Protein AF-A0A8T6QJ03-F1 (afdb_monomer_lite)

Structure (mmCIF, N/CA/C/O backbone):
data_AF-A0A8T6QJ03-F1
#
_entry.id   AF-A0A8T6QJ03-F1
#
loop_
_atom_site.group_PDB
_atom_site.id
_atom_site.type_symbol
_atom_site.label_atom_id
_atom_site.label_alt_id
_atom_site.label_comp_id
_atom_site.label_asym_id
_atom_site.label_entity_id
_atom_site.label_seq_id
_atom_site.pdbx_PDB_ins_code
_atom_site.Cartn_x
_atom_site.Cartn_y
_atom_site.Cartn_z
_atom_site.occupancy
_atom_site.B_iso_or_equiv
_atom_site.auth_seq_id
_atom_site.auth_comp_id
_atom_site.auth_asym_id
_atom_site.auth_atom_id
_atom_site.pdbx_PDB_model_num
ATOM 1 N N . ASN A 1 1 ? 11.239 -11.401 -1.479 1.00 70.94 1 ASN A N 1
ATOM 2 C CA . ASN A 1 1 ? 10.393 -11.176 -0.286 1.00 70.94 1 ASN A CA 1
ATOM 3 C C . ASN A 1 1 ? 8.926 -11.414 -0.670 1.00 70.94 1 ASN A C 1
ATOM 5 O O . ASN A 1 1 ? 8.391 -10.602 -1.421 1.00 70.94 1 ASN A O 1
ATOM 9 N N . PRO A 1 2 ? 8.310 -12.536 -0.248 1.00 82.31 2 PRO A N 1
ATOM 10 C CA . PRO A 1 2 ? 6.954 -12.921 -0.658 1.00 82.31 2 PRO A CA 1
ATOM 11 C C . PRO A 1 2 ? 5.867 -11.942 -0.188 1.00 82.31 2 PRO A C 1
ATOM 13 O O . PRO A 1 2 ? 4.925 -11.694 -0.934 1.00 82.31 2 PRO A O 1
ATOM 16 N N . GLU A 1 3 ? 6.037 -11.308 0.974 1.00 85.75 3 GLU A N 1
ATOM 17 C CA . GLU A 1 3 ? 5.071 -10.339 1.513 1.00 85.75 3 GLU A CA 1
ATOM 18 C C . GLU A 1 3 ? 5.025 -9.050 0.684 1.00 85.75 3 GLU A C 1
ATOM 20 O O . GLU A 1 3 ? 3.954 -8.546 0.349 1.00 85.75 3 GLU A O 1
ATOM 25 N N . LEU A 1 4 ? 6.191 -8.539 0.269 1.00 86.56 4 LEU A N 1
ATOM 26 C CA . LEU A 1 4 ? 6.259 -7.373 -0.623 1.00 86.56 4 LEU A CA 1
ATOM 27 C C . LEU A 1 4 ? 5.676 -7.685 -2.005 1.00 86.56 4 LEU A C 1
ATOM 29 O O . LEU A 1 4 ? 4.994 -6.847 -2.588 1.00 86.56 4 LEU A O 1
ATOM 33 N N . LYS A 1 5 ? 5.896 -8.906 -2.508 1.00 89.50 5 LYS A N 1
ATOM 34 C CA . LYS A 1 5 ? 5.285 -9.368 -3.758 1.00 89.50 5 LYS A CA 1
ATOM 35 C C . LYS A 1 5 ? 3.756 -9.390 -3.630 1.00 89.50 5 LYS A C 1
ATOM 37 O O . LYS A 1 5 ? 3.072 -8.799 -4.458 1.00 89.50 5 LYS A O 1
ATOM 42 N N . ALA A 1 6 ? 3.215 -9.987 -2.567 1.00 90.38 6 ALA A N 1
ATOM 43 C CA . ALA A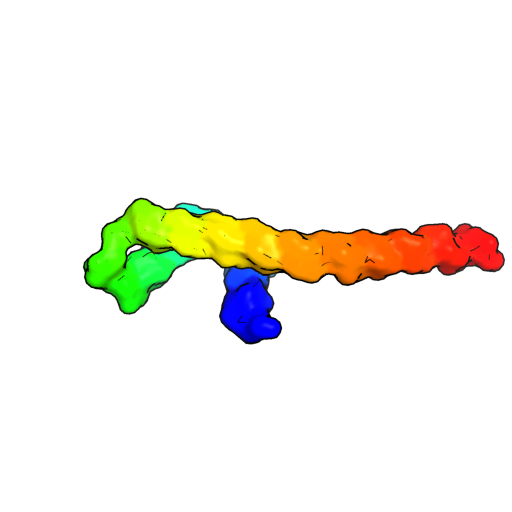 1 6 ? 1.774 -10.008 -2.307 1.00 90.38 6 ALA A CA 1
ATOM 44 C C . ALA A 1 6 ? 1.171 -8.596 -2.182 1.00 90.38 6 ALA A C 1
ATOM 46 O O . ALA A 1 6 ? 0.071 -8.350 -2.677 1.00 90.38 6 ALA A O 1
ATOM 47 N N . LEU A 1 7 ? 1.899 -7.654 -1.575 1.00 92.50 7 LEU A N 1
ATOM 48 C CA . LEU A 1 7 ? 1.490 -6.254 -1.467 1.00 92.50 7 LEU A CA 1
ATOM 49 C C . LEU A 1 7 ? 1.340 -5.582 -2.842 1.00 92.50 7 LEU A C 1
ATOM 51 O O . LEU A 1 7 ? 0.367 -4.863 -3.073 1.00 92.50 7 LEU A O 1
ATOM 55 N N . LEU A 1 8 ? 2.278 -5.836 -3.757 1.00 92.38 8 LEU A N 1
ATOM 56 C CA . LEU A 1 8 ? 2.227 -5.331 -5.131 1.00 92.38 8 LEU A CA 1
ATOM 57 C C . LEU A 1 8 ? 1.058 -5.939 -5.907 1.00 92.38 8 LEU A C 1
ATOM 59 O O . LEU A 1 8 ? 0.309 -5.191 -6.532 1.00 92.38 8 LEU A O 1
ATOM 63 N N . HIS A 1 9 ? 0.847 -7.254 -5.795 1.00 93.12 9 HIS A N 1
ATOM 64 C CA . HIS A 1 9 ? -0.307 -7.933 -6.394 1.00 93.12 9 HIS A CA 1
ATOM 65 C C . HIS A 1 9 ? -1.626 -7.316 -5.900 1.00 93.12 9 HIS A C 1
ATOM 67 O O . HIS A 1 9 ? -2.459 -6.890 -6.695 1.00 93.12 9 HIS A O 1
ATOM 73 N N . GLN A 1 10 ? -1.787 -7.138 -4.584 1.00 92.31 10 GLN A N 1
ATOM 74 C CA . GLN A 1 10 ? -2.973 -6.485 -4.019 1.00 92.31 10 GLN A CA 1
ATOM 75 C C . GLN A 1 10 ? -3.166 -5.051 -4.518 1.00 92.31 10 GLN A C 1
ATOM 77 O O . GLN A 1 10 ? -4.303 -4.607 -4.688 1.00 92.31 10 GLN A O 1
ATOM 82 N N . ARG A 1 11 ? -2.080 -4.299 -4.715 1.00 94.75 11 ARG A N 1
ATOM 83 C CA . ARG A 1 11 ? -2.147 -2.893 -5.115 1.00 94.75 11 ARG A CA 1
ATOM 84 C C . ARG A 1 11 ? -2.432 -2.714 -6.605 1.00 94.75 11 ARG A C 1
ATOM 86 O O . ARG A 1 11 ? -3.209 -1.817 -6.936 1.00 94.75 11 ARG A O 1
ATOM 93 N N . TYR A 1 12 ? -1.815 -3.523 -7.462 1.00 91.88 12 TYR A N 1
ATOM 94 C CA . TYR A 1 12 ? -1.699 -3.249 -8.895 1.00 91.88 12 TYR A CA 1
ATOM 95 C C . TYR A 1 12 ? -2.350 -4.297 -9.813 1.00 91.88 12 TYR A C 1
ATOM 97 O O . TYR A 1 12 ? -2.586 -3.977 -10.974 1.00 91.88 12 TYR A O 1
ATOM 105 N N . GLU A 1 13 ? -2.703 -5.500 -9.345 1.00 91.69 13 GLU A N 1
ATOM 106 C CA . GLU A 1 13 ? -3.365 -6.490 -10.212 1.00 91.69 13 GLU A CA 1
ATOM 107 C C . GLU A 1 13 ? -4.882 -6.320 -10.315 1.00 91.69 13 GLU A C 1
ATOM 109 O O . GLU A 1 13 ? -5.584 -6.002 -9.349 1.00 91.69 13 GLU A O 1
ATOM 114 N N . GLY A 1 14 ? -5.414 -6.599 -11.509 1.00 91.50 14 GLY A N 1
ATOM 115 C CA . GLY A 1 14 ? -6.837 -6.467 -11.809 1.00 91.50 14 GLY A CA 1
ATOM 116 C C . GLY A 1 14 ? -7.303 -5.021 -11.640 1.00 91.50 14 GLY A C 1
ATOM 117 O O . GLY A 1 14 ? -6.767 -4.110 -12.260 1.00 91.50 14 GLY A O 1
ATOM 118 N N . ARG A 1 15 ? -8.307 -4.792 -10.783 1.00 89.56 15 ARG A N 1
ATOM 119 C CA . ARG A 1 15 ? -8.724 -3.426 -10.406 1.00 89.56 15 ARG A CA 1
ATOM 120 C C . ARG A 1 15 ? -7.860 -2.811 -9.297 1.00 89.56 15 ARG A C 1
ATOM 122 O O . ARG A 1 15 ? -8.032 -1.632 -8.991 1.00 89.56 15 ARG A O 1
ATOM 129 N N . GLY A 1 16 ? -6.972 -3.600 -8.688 1.00 92.62 16 GLY A N 1
ATOM 130 C CA . GLY A 1 16 ? -6.147 -3.208 -7.553 1.00 92.62 16 GLY A CA 1
ATOM 131 C C . GLY A 1 16 ? -6.948 -2.838 -6.302 1.00 92.62 16 GLY A C 1
ATOM 132 O O . GLY A 1 16 ? -8.177 -2.713 -6.293 1.00 92.62 16 GLY A O 1
ATOM 133 N N . MET A 1 17 ? -6.237 -2.636 -5.198 1.00 95.50 17 MET A N 1
ATOM 134 C CA . MET A 1 17 ? -6.792 -2.076 -3.970 1.00 95.50 17 MET A CA 1
ATOM 135 C C . MET A 1 17 ? -6.262 -0.669 -3.732 1.00 95.50 17 MET A C 1
ATOM 137 O O . MET A 1 17 ? -5.088 -0.366 -3.943 1.00 95.50 17 MET A O 1
ATOM 141 N N . SER A 1 18 ? -7.126 0.218 -3.240 1.00 95.94 18 SER A N 1
ATOM 142 C CA . SER A 1 18 ? -6.671 1.511 -2.737 1.00 95.94 18 SER A CA 1
ATOM 143 C C . SER A 1 18 ? -5.866 1.324 -1.452 1.00 95.94 18 SER A C 1
ATOM 145 O O . SER A 1 18 ? -6.174 0.454 -0.635 1.00 95.94 18 SER A O 1
ATOM 147 N N . LYS A 1 19 ? -4.890 2.207 -1.215 1.00 96.25 19 LYS A N 1
ATOM 148 C CA . LYS A 1 19 ? -4.122 2.247 0.042 1.00 96.25 19 LYS A CA 1
ATOM 149 C C . LYS A 1 19 ? -5.033 2.293 1.274 1.00 96.25 19 LYS A C 1
ATOM 151 O O . LYS A 1 19 ? -4.769 1.631 2.270 1.00 96.25 19 LYS A O 1
ATOM 156 N N . ARG A 1 20 ? -6.161 3.011 1.172 1.00 96.12 20 ARG A N 1
ATOM 157 C CA . ARG A 1 20 ? -7.207 3.073 2.206 1.00 96.12 20 ARG A CA 1
ATOM 158 C C . ARG A 1 20 ? -7.816 1.697 2.491 1.00 96.12 20 ARG A C 1
ATOM 160 O O . ARG A 1 20 ? -7.951 1.323 3.650 1.00 96.12 20 ARG A O 1
ATOM 167 N N . LYS A 1 21 ? -8.181 0.941 1.449 1.00 96.25 21 LYS A N 1
ATOM 168 C CA . LYS A 1 21 ? -8.752 -0.407 1.596 1.00 96.25 21 LYS A CA 1
ATOM 169 C C . LYS A 1 21 ? -7.727 -1.382 2.180 1.00 96.25 21 LYS A C 1
ATOM 171 O O . LYS A 1 21 ? -8.065 -2.127 3.090 1.00 96.25 21 LYS A O 1
ATOM 176 N N . MET A 1 22 ? -6.479 -1.318 1.719 1.00 97.12 22 MET A N 1
ATOM 177 C CA . MET A 1 22 ? -5.383 -2.141 2.246 1.00 97.12 22 MET A CA 1
ATOM 178 C C . MET A 1 22 ? -5.119 -1.850 3.729 1.00 97.12 22 MET A C 1
ATOM 180 O O . MET A 1 22 ? -5.031 -2.772 4.532 1.00 97.12 22 MET A O 1
ATOM 184 N N . ALA A 1 23 ? -5.076 -0.571 4.117 1.00 97.25 23 ALA A N 1
ATOM 185 C CA . ALA A 1 23 ? -4.911 -0.174 5.512 1.00 97.25 23 ALA A CA 1
ATOM 186 C C . ALA A 1 23 ? -6.090 -0.617 6.390 1.00 97.25 23 ALA A C 1
ATOM 188 O O . ALA A 1 23 ? -5.877 -0.986 7.541 1.00 97.25 23 ALA A O 1
ATOM 189 N N . LYS A 1 24 ? -7.319 -0.612 5.853 1.00 97.06 24 LYS A N 1
ATOM 190 C CA . LYS A 1 24 ? -8.504 -1.098 6.571 1.00 97.06 24 LYS A CA 1
ATOM 191 C C . LYS A 1 24 ? -8.402 -2.600 6.844 1.00 97.06 24 LYS A C 1
ATOM 193 O O . LYS A 1 24 ? -8.538 -3.001 7.991 1.00 97.06 24 LYS A O 1
ATOM 198 N N . LEU A 1 25 ? -8.071 -3.399 5.828 1.00 96.19 25 LEU A N 1
ATOM 199 C CA . LEU A 1 25 ? -7.862 -4.845 5.982 1.00 96.19 25 LEU A CA 1
ATOM 200 C C . LEU A 1 25 ? -6.726 -5.162 6.964 1.00 96.19 25 LEU A C 1
ATOM 202 O O . LEU A 1 25 ? -6.828 -6.094 7.755 1.00 96.19 25 LEU A O 1
ATOM 206 N N . LEU A 1 26 ? -5.643 -4.379 6.930 1.00 95.94 26 LEU A N 1
ATOM 207 C CA . LEU A 1 26 ? -4.540 -4.535 7.875 1.00 95.94 26 LEU A CA 1
ATOM 208 C C . LEU A 1 26 ? -4.986 -4.227 9.310 1.00 95.94 26 LEU A C 1
ATOM 210 O O . LEU A 1 26 ? -4.594 -4.930 10.232 1.00 95.94 26 LEU A O 1
ATOM 214 N N . ASN A 1 27 ? -5.822 -3.208 9.498 1.00 97.31 27 ASN A N 1
ATOM 215 C CA . ASN A 1 27 ? -6.345 -2.851 10.810 1.00 97.31 27 ASN A CA 1
ATOM 216 C C . ASN A 1 27 ? -7.354 -3.877 11.345 1.00 97.31 27 ASN A C 1
ATOM 218 O O . ASN A 1 27 ? -7.334 -4.179 12.528 1.00 97.31 27 ASN A O 1
ATOM 222 N N . GLU A 1 28 ? -8.176 -4.470 10.477 1.00 96.88 28 GLU A N 1
ATOM 223 C CA . GLU A 1 28 ? -9.083 -5.567 10.847 1.00 96.88 28 GLU A CA 1
ATOM 224 C C . GLU A 1 28 ? -8.319 -6.812 11.336 1.00 96.88 28 GLU A C 1
ATOM 226 O O . GLU A 1 28 ? -8.802 -7.525 12.211 1.00 96.88 28 GLU A O 1
ATOM 231 N N . ARG A 1 29 ? -7.110 -7.060 10.810 1.00 96.00 29 ARG A N 1
ATOM 232 C CA . ARG A 1 29 ? -6.225 -8.157 11.251 1.00 96.00 29 ARG A CA 1
ATOM 233 C C . ARG A 1 29 ? -5.402 -7.823 12.497 1.00 96.00 29 ARG A C 1
ATOM 235 O O . ARG A 1 29 ? -5.013 -8.735 13.218 1.00 96.00 29 ARG A O 1
ATOM 242 N N . HIS A 1 30 ? -5.134 -6.539 12.727 1.00 94.62 30 HIS A N 1
ATOM 243 C CA . HIS A 1 30 ? -4.350 -6.017 13.849 1.00 94.62 30 HIS A CA 1
ATOM 244 C C . HIS A 1 30 ? -5.164 -4.952 14.595 1.00 94.62 30 HIS A C 1
ATOM 246 O O . HIS A 1 30 ? -4.916 -3.749 14.425 1.00 94.62 30 HIS A O 1
ATOM 252 N N . PRO A 1 31 ? -6.178 -5.374 15.377 1.00 92.62 31 PRO A N 1
ATOM 253 C CA . PRO A 1 31 ? -7.063 -4.456 16.093 1.00 92.62 31 PRO A CA 1
ATOM 254 C C . PRO A 1 31 ? -6.346 -3.688 17.214 1.00 92.62 31 PRO A C 1
ATOM 256 O O . PRO A 1 31 ? -6.850 -2.671 17.681 1.00 92.62 31 PRO A O 1
ATOM 259 N N . ASP A 1 32 ? -5.164 -4.149 17.628 1.00 96.75 32 ASP A N 1
ATOM 260 C CA . ASP A 1 32 ? -4.260 -3.484 18.566 1.00 96.75 32 ASP A CA 1
ATOM 261 C C . ASP A 1 32 ? -3.604 -2.227 17.972 1.00 96.75 32 ASP A C 1
ATOM 263 O O . ASP A 1 32 ? -3.194 -1.322 18.702 1.00 96.75 32 ASP A O 1
ATOM 267 N N . TRP A 1 33 ? -3.506 -2.135 16.645 1.00 96.50 33 TRP A N 1
ATOM 268 C CA . TRP A 1 33 ? -2.951 -0.960 15.983 1.00 96.50 33 TRP A CA 1
ATOM 269 C C . TRP A 1 33 ? -4.041 0.065 15.705 1.00 96.50 33 TRP A C 1
ATOM 271 O O . TRP A 1 33 ? -5.154 -0.257 15.301 1.00 96.50 33 TRP A O 1
ATOM 281 N N . CYS A 1 34 ? -3.707 1.348 15.833 1.00 96.81 34 CYS A N 1
ATOM 282 C CA . CYS A 1 34 ? -4.587 2.384 15.314 1.00 96.81 34 CYS A CA 1
ATOM 283 C C . CYS A 1 34 ? -4.531 2.408 13.775 1.00 96.81 34 CYS A C 1
ATOM 285 O O . CYS A 1 34 ? -3.500 2.128 13.153 1.00 96.81 34 CYS A O 1
ATOM 287 N N . TYR A 1 35 ? -5.624 2.829 13.139 1.00 96.44 35 TYR A N 1
ATOM 288 C CA . TYR A 1 35 ? -5.710 2.906 11.678 1.00 96.44 35 TYR A CA 1
ATOM 289 C C . TYR A 1 35 ? -4.607 3.780 11.041 1.00 96.44 35 TYR A C 1
ATOM 291 O O . TYR A 1 35 ? -4.148 3.509 9.929 1.00 96.44 35 TYR A O 1
ATOM 299 N N . ALA A 1 36 ? -4.139 4.822 11.740 1.00 97.44 36 ALA A N 1
ATOM 300 C CA . ALA A 1 36 ? -3.031 5.657 11.275 1.00 97.44 36 ALA A CA 1
ATOM 301 C C . ALA A 1 36 ? -1.716 4.866 11.151 1.00 97.44 36 ALA A 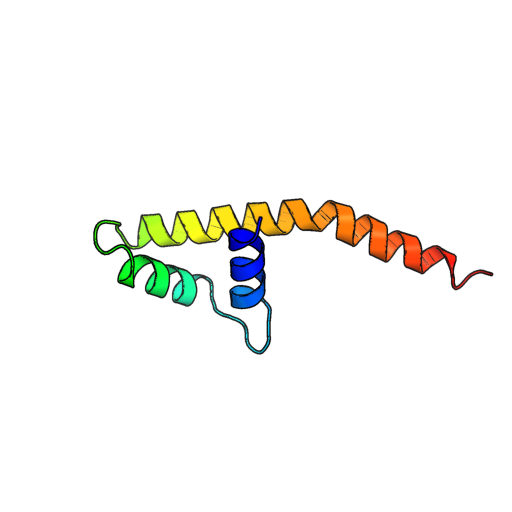C 1
ATOM 303 O O . ALA A 1 36 ? -1.032 4.990 10.134 1.00 97.44 36 ALA A O 1
ATOM 304 N N . THR A 1 37 ? -1.412 3.993 12.114 1.00 97.38 37 THR A N 1
ATOM 305 C CA . THR A 1 37 ? -0.269 3.071 12.049 1.00 97.38 37 THR A CA 1
ATOM 306 C C . THR A 1 37 ? -0.378 2.146 10.841 1.00 97.38 37 THR A C 1
ATOM 308 O O . THR A 1 37 ? 0.590 1.990 10.097 1.00 97.38 37 THR A O 1
ATOM 311 N N . CYS A 1 38 ? -1.561 1.580 10.589 1.00 97.50 38 CYS A N 1
ATOM 312 C CA . CYS A 1 38 ? -1.789 0.712 9.434 1.00 97.50 38 CYS 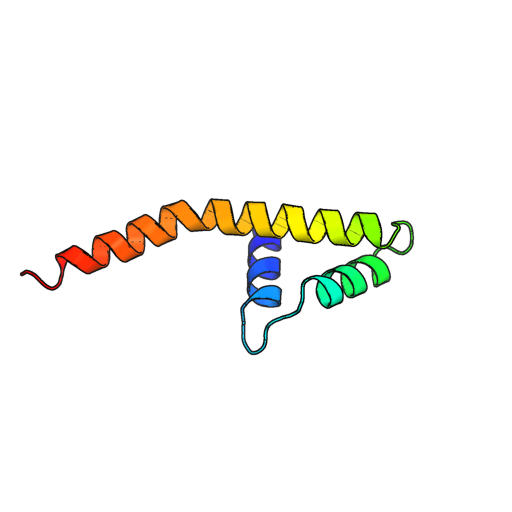A CA 1
ATOM 313 C C . CYS A 1 38 ? -1.574 1.450 8.104 1.00 97.50 38 CYS A C 1
ATOM 315 O O . CYS A 1 38 ? -0.918 0.915 7.213 1.00 97.50 38 CYS A O 1
ATOM 317 N N . ARG A 1 39 ? -2.057 2.695 7.974 1.00 97.88 39 ARG A N 1
ATOM 318 C CA . ARG A 1 39 ? -1.801 3.523 6.781 1.00 97.88 39 ARG A CA 1
ATOM 319 C C . ARG A 1 39 ? -0.310 3.758 6.554 1.00 97.88 39 ARG A C 1
ATOM 321 O O . ARG A 1 39 ? 0.177 3.476 5.464 1.00 97.88 39 ARG A O 1
ATOM 328 N N . ASN A 1 40 ? 0.407 4.198 7.589 1.00 97.75 40 ASN A N 1
ATOM 329 C CA . ASN A 1 40 ? 1.842 4.475 7.498 1.00 97.75 40 ASN A CA 1
ATOM 330 C C . ASN A 1 40 ? 2.639 3.223 7.108 1.00 97.75 40 ASN A C 1
ATOM 332 O O . ASN A 1 40 ? 3.561 3.301 6.299 1.00 97.75 40 ASN A O 1
ATOM 336 N N . ARG A 1 41 ? 2.264 2.054 7.644 1.00 96.81 41 ARG A N 1
ATOM 337 C CA . ARG A 1 41 ? 2.884 0.772 7.282 1.00 96.81 41 ARG A CA 1
ATOM 338 C C . ARG A 1 41 ? 2.658 0.419 5.813 1.00 96.81 41 ARG A C 1
ATOM 340 O O . ARG A 1 41 ? 3.629 0.121 5.128 1.00 96.81 41 ARG A O 1
ATOM 347 N N . ILE A 1 42 ? 1.419 0.508 5.319 1.00 97.19 42 ILE A N 1
ATOM 348 C CA . ILE A 1 42 ? 1.109 0.249 3.903 1.00 97.19 42 ILE A CA 1
ATOM 349 C C . ILE A 1 42 ? 1.885 1.200 2.989 1.00 97.19 42 ILE A C 1
ATOM 351 O O . ILE A 1 42 ? 2.470 0.752 2.007 1.00 97.19 42 ILE A O 1
ATOM 355 N N . ASP A 1 43 ? 1.935 2.493 3.315 1.00 96.62 43 ASP A N 1
ATOM 356 C CA . ASP A 1 43 ? 2.687 3.468 2.524 1.00 96.62 43 ASP A CA 1
ATOM 357 C C . ASP A 1 43 ? 4.186 3.157 2.485 1.00 96.62 43 ASP A C 1
ATOM 359 O O . ASP A 1 43 ? 4.789 3.188 1.412 1.00 96.62 43 ASP A O 1
ATOM 363 N N . ASN A 1 44 ? 4.787 2.825 3.628 1.00 96.56 44 ASN A N 1
ATOM 364 C CA . ASN A 1 44 ? 6.210 2.504 3.700 1.00 96.56 44 ASN A CA 1
ATOM 365 C C . ASN A 1 44 ? 6.546 1.204 2.964 1.00 96.56 44 ASN A C 1
ATOM 367 O O . ASN A 1 44 ? 7.540 1.154 2.242 1.00 96.56 44 ASN A O 1
ATOM 371 N N . TRP A 1 45 ? 5.723 0.164 3.108 1.00 95.56 45 TRP A N 1
ATOM 372 C CA . TRP A 1 45 ? 5.945 -1.096 2.403 1.00 95.56 45 TRP A CA 1
ATOM 373 C C . TRP A 1 45 ? 5.768 -0.953 0.890 1.00 95.56 45 TRP A C 1
ATOM 375 O O . TRP A 1 45 ? 6.559 -1.525 0.146 1.00 95.56 45 TRP A O 1
ATOM 385 N N . LEU A 1 46 ? 4.795 -0.156 0.429 1.00 95.19 46 LEU A N 1
ATOM 386 C CA . LEU A 1 46 ? 4.627 0.128 -0.999 1.00 95.19 46 LEU A CA 1
ATOM 387 C C . LEU A 1 46 ? 5.824 0.894 -1.560 1.00 95.19 46 LEU A C 1
ATOM 389 O O . LEU A 1 46 ? 6.385 0.466 -2.562 1.00 95.19 46 LEU A O 1
ATOM 393 N N . LYS A 1 47 ? 6.278 1.955 -0.879 1.00 93.94 47 LYS A N 1
ATOM 394 C CA . LYS A 1 47 ? 7.48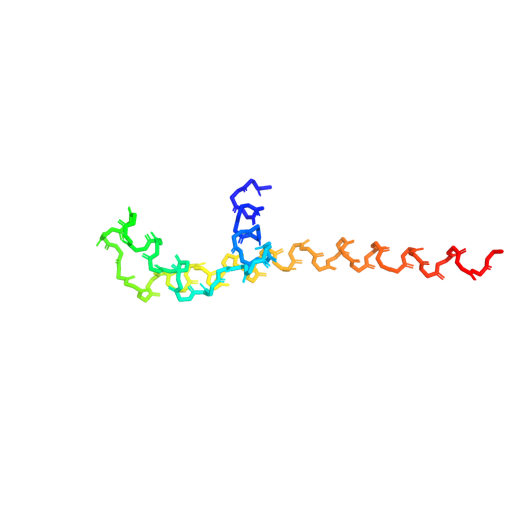0 2.704 -1.287 1.00 93.94 47 LYS A CA 1
ATOM 395 C C . LYS A 1 47 ? 8.706 1.803 -1.387 1.00 93.94 47 LYS A C 1
ATOM 397 O O . LYS A 1 47 ? 9.472 1.909 -2.337 1.00 93.94 47 LYS A O 1
ATOM 402 N N . LEU A 1 48 ? 8.890 0.917 -0.409 1.00 92.88 48 LEU A N 1
ATOM 403 C CA . LEU A 1 48 ? 10.004 -0.023 -0.405 1.00 92.88 48 LEU A CA 1
ATOM 404 C C . LEU A 1 48 ? 9.910 -1.013 -1.574 1.00 92.88 48 LEU A C 1
ATOM 406 O O . LEU A 1 48 ? 10.906 -1.243 -2.254 1.00 92.88 48 LEU A O 1
ATOM 410 N N . ALA A 1 49 ? 8.726 -1.580 -1.818 1.00 92.12 49 ALA A N 1
ATOM 411 C CA . ALA A 1 49 ? 8.500 -2.510 -2.921 1.00 92.12 49 ALA A CA 1
ATOM 412 C C . ALA A 1 49 ? 8.736 -1.844 -4.287 1.00 92.12 49 ALA A C 1
ATOM 414 O O . ALA A 1 49 ? 9.422 -2.404 -5.135 1.00 92.12 49 ALA A O 1
ATOM 415 N N . GLU A 1 50 ? 8.218 -0.630 -4.476 1.00 89.56 50 GLU A N 1
ATOM 416 C CA . GLU A 1 50 ? 8.404 0.169 -5.691 1.00 89.56 50 GLU A CA 1
ATOM 417 C C . GLU A 1 50 ? 9.877 0.538 -5.900 1.00 89.56 50 GLU A C 1
ATOM 419 O O . GLU A 1 50 ? 10.397 0.407 -7.005 1.00 89.56 50 GLU A O 1
ATOM 424 N N . PHE A 1 51 ? 10.588 0.921 -4.837 1.00 90.12 51 PHE A N 1
ATOM 425 C CA . PHE A 1 51 ? 12.021 1.203 -4.905 1.00 90.12 51 PHE A CA 1
ATOM 426 C C . PHE A 1 51 ? 12.837 -0.032 -5.315 1.00 90.12 51 PHE A C 1
ATOM 428 O O . PHE A 1 51 ? 13.704 0.068 -6.179 1.00 90.12 51 PHE A O 1
ATOM 435 N N . MET A 1 52 ? 12.532 -1.205 -4.746 1.00 88.31 52 MET A N 1
ATOM 436 C CA . MET A 1 52 ? 13.186 -2.464 -5.129 1.00 88.31 52 MET A CA 1
ATOM 437 C C . MET A 1 52 ? 12.908 -2.856 -6.582 1.00 88.31 52 MET A C 1
ATOM 439 O O . MET A 1 52 ? 13.753 -3.496 -7.201 1.00 88.31 52 MET A O 1
ATOM 443 N N . LEU A 1 53 ? 11.740 -2.497 -7.119 1.00 86.50 53 LEU A N 1
ATOM 444 C CA . LEU A 1 53 ? 11.384 -2.753 -8.514 1.00 86.50 53 LEU A CA 1
ATOM 445 C C . LEU A 1 53 ? 11.989 -1.741 -9.487 1.00 86.50 53 LEU A C 1
ATOM 447 O O . LEU A 1 53 ? 12.198 -2.080 -10.645 1.00 86.50 53 LEU A O 1
ATOM 451 N N . CYS A 1 54 ? 12.293 -0.526 -9.034 1.00 86.12 54 CYS A N 1
ATOM 452 C CA . CYS A 1 54 ? 12.749 0.558 -9.900 1.00 86.12 54 CYS A CA 1
ATOM 453 C C . CYS A 1 54 ? 14.009 0.188 -10.703 1.00 86.12 54 CYS A C 1
ATOM 455 O O . CYS A 1 54 ? 14.037 0.377 -11.916 1.00 86.12 54 CYS A O 1
ATOM 457 N N . LEU A 1 55 ? 15.022 -0.397 -10.051 1.00 83.88 55 LEU A N 1
ATOM 458 C CA . LEU A 1 55 ? 16.264 -0.820 -10.713 1.00 83.88 55 LEU A CA 1
ATOM 459 C C . LEU A 1 55 ? 16.054 -1.944 -11.747 1.00 83.88 55 LEU A C 1
ATOM 461 O O . LEU A 1 55 ? 16.382 -1.720 -12.907 1.00 83.88 55 LEU A O 1
ATOM 465 N N . PRO A 1 56 ? 15.476 -3.112 -11.399 1.00 85.19 56 PRO A N 1
ATOM 466 C CA . PRO A 1 56 ? 15.280 -4.186 -12.372 1.00 85.19 56 PRO A CA 1
ATOM 467 C C . PRO A 1 56 ? 14.279 -3.825 -13.475 1.00 85.19 56 PRO A C 1
ATOM 469 O O . PRO A 1 56 ? 14.432 -4.301 -14.593 1.00 85.19 56 PRO A O 1
ATOM 472 N N . MET A 1 57 ? 13.269 -2.989 -13.200 1.00 85.12 57 MET A N 1
ATOM 473 C CA . MET A 1 57 ? 12.366 -2.499 -14.247 1.00 85.12 57 MET A CA 1
ATOM 474 C C . MET A 1 57 ? 13.113 -1.609 -15.233 1.00 85.12 57 MET A C 1
ATOM 476 O O . MET A 1 57 ? 12.980 -1.814 -16.432 1.00 85.12 57 MET A O 1
ATOM 480 N N . ARG A 1 58 ? 13.911 -0.653 -14.742 1.00 85.38 58 ARG A N 1
ATOM 481 C CA . ARG A 1 58 ? 14.732 0.199 -15.607 1.00 85.38 58 ARG A CA 1
ATOM 482 C C . ARG A 1 58 ? 15.657 -0.644 -16.477 1.00 85.38 58 ARG A C 1
ATOM 484 O O . ARG A 1 58 ? 15.649 -0.469 -17.683 1.00 85.38 58 ARG A O 1
ATOM 491 N N . ASP A 1 59 ? 16.383 -1.586 -15.882 1.00 85.62 59 ASP A N 1
ATOM 492 C CA . ASP A 1 59 ? 17.312 -2.436 -16.628 1.00 85.62 59 ASP A CA 1
ATOM 493 C C . ASP A 1 59 ? 16.585 -3.306 -17.673 1.00 85.62 59 ASP A C 1
ATOM 495 O O . ASP A 1 59 ? 17.096 -3.486 -18.775 1.00 85.62 59 ASP A O 1
ATOM 499 N N . ALA A 1 60 ? 15.382 -3.807 -17.367 1.00 85.62 60 ALA A N 1
ATOM 500 C CA . ALA A 1 60 ? 14.563 -4.558 -18.320 1.00 85.62 60 ALA A CA 1
ATOM 501 C C . ALA A 1 60 ? 14.070 -3.683 -19.488 1.00 85.62 60 ALA A C 1
ATOM 503 O O . ALA A 1 60 ? 14.221 -4.066 -20.642 1.00 85.62 60 ALA A O 1
ATOM 504 N N . PHE A 1 61 ? 13.542 -2.488 -19.205 1.00 80.06 61 PHE A N 1
ATOM 505 C CA . PHE A 1 61 ? 13.052 -1.579 -20.248 1.00 80.06 61 PHE A CA 1
ATOM 506 C C . PHE A 1 61 ? 14.185 -0.949 -21.075 1.00 80.06 61 PHE A C 1
ATOM 508 O O . PHE A 1 61 ? 14.008 -0.706 -22.267 1.00 80.06 61 PHE A O 1
ATOM 515 N N . ASP A 1 62 ? 15.356 -0.713 -20.478 1.00 74.94 62 ASP A N 1
ATOM 516 C CA . ASP A 1 62 ? 16.546 -0.232 -21.189 1.00 74.94 62 ASP A CA 1
ATOM 517 C C . ASP A 1 62 ? 17.167 -1.336 -22.070 1.00 74.94 62 ASP A C 1
ATOM 519 O O . ASP A 1 62 ? 17.782 -1.035 -23.098 1.00 74.94 62 ASP A O 1
ATOM 523 N N . ALA A 1 63 ? 17.000 -2.615 -21.707 1.00 59.59 63 ALA A N 1
ATOM 524 C CA . ALA A 1 63 ? 17.436 -3.750 -22.522 1.00 59.59 63 A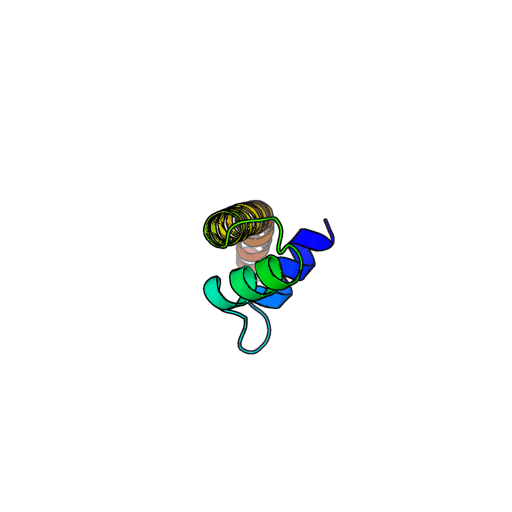LA A CA 1
ATOM 525 C C . ALA A 1 63 ? 16.580 -3.929 -23.791 1.00 59.59 63 ALA A C 1
ATOM 527 O O . ALA A 1 63 ? 17.137 -4.209 -24.854 1.00 59.59 63 ALA A O 1
ATOM 528 N N . ASP A 1 64 ? 15.270 -3.668 -23.717 1.00 55.44 64 ASP A N 1
ATOM 529 C CA . ASP A 1 64 ? 14.347 -3.742 -24.864 1.00 55.44 64 ASP A CA 1
ATOM 530 C C . ASP A 1 64 ? 14.648 -2.685 -25.951 1.00 55.44 64 ASP A C 1
ATOM 532 O O . ASP A 1 64 ? 14.345 -2.873 -27.131 1.00 55.44 64 ASP A O 1
ATOM 536 N N . GLY A 1 65 ? 15.311 -1.579 -25.591 1.00 52.97 65 GLY A N 1
ATOM 537 C CA . GLY A 1 65 ? 15.730 -0.537 -26.536 1.00 52.97 65 GLY A CA 1
ATOM 538 C C . GLY A 1 65 ? 16.870 -0.944 -27.480 1.00 52.97 65 GLY A C 1
ATOM 539 O O . GLY A 1 65 ? 17.143 -0.225 -28.442 1.00 52.97 65 GLY A O 1
ATOM 540 N N . LYS A 1 66 ? 17.544 -2.076 -27.232 1.00 52.22 66 LYS A N 1
ATOM 541 C CA . LYS A 1 66 ? 18.650 -2.565 -28.076 1.00 52.22 66 LYS A CA 1
ATOM 542 C C . LYS A 1 66 ? 18.236 -3.600 -29.122 1.00 52.22 66 LYS A C 1
ATOM 544 O O . LYS A 1 66 ? 19.010 -3.826 -30.046 1.00 52.22 66 LYS A O 1
ATOM 549 N N . GLU A 1 67 ? 17.048 -4.195 -29.023 1.00 51.56 67 GLU A N 1
ATOM 550 C CA . GLU A 1 67 ? 16.606 -5.248 -29.956 1.00 51.56 67 GLU A CA 1
ATOM 551 C C . GLU A 1 67 ? 15.870 -4.696 -31.194 1.00 51.56 67 GLU A C 1
ATOM 553 O O . GLU A 1 67 ? 15.762 -5.376 -32.207 1.00 51.56 67 GLU A O 1
ATOM 558 N N . ILE A 1 68 ? 15.436 -3.429 -31.174 1.00 52.53 68 ILE A N 1
ATOM 559 C CA . ILE A 1 68 ? 14.777 -2.762 -32.319 1.00 52.53 68 ILE A CA 1
ATOM 560 C C . ILE A 1 68 ? 15.741 -2.026 -33.269 1.00 52.53 68 ILE A C 1
ATOM 562 O O . ILE A 1 68 ? 15.297 -1.348 -34.194 1.00 52.53 68 ILE A O 1
ATOM 566 N N . AL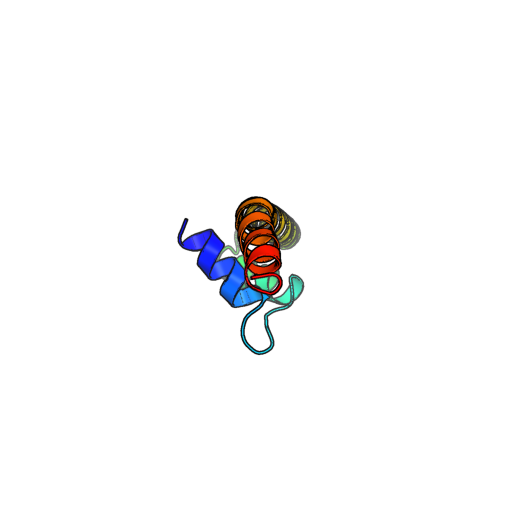A A 1 69 ? 17.052 -2.129 -33.037 1.00 50.22 69 ALA A N 1
ATOM 567 C CA . ALA A 1 69 ? 18.098 -1.498 -33.849 1.00 50.22 69 ALA A CA 1
ATOM 568 C C . ALA A 1 69 ? 19.156 -2.506 -34.344 1.00 50.22 69 ALA A C 1
ATOM 570 O O . ALA A 1 69 ? 20.318 -2.134 -34.528 1.00 50.22 69 ALA A O 1
ATOM 571 N N . GLY A 1 70 ? 18.761 -3.774 -34.512 1.00 39.91 70 GLY A N 1
ATOM 572 C CA . GLY A 1 70 ? 19.568 -4.846 -35.106 1.00 39.91 70 GLY A CA 1
ATOM 573 C C . GLY A 1 70 ? 19.103 -5.201 -36.508 1.00 39.91 70 GLY A C 1
ATOM 574 O O . GLY A 1 70 ? 17.873 -5.340 -36.688 1.00 39.91 70 GLY A O 1
#

Organism: Escherichia coli (NCBI:txid562)

InterPro domains:
  IPR010557 Protein of unknown function DUF1133 [PF06576] (2-61)

Secondary structure (DSSP, 8-state):
-HHHHHHHHHHHSTT---HHHHHHHHHHH-TTS-HHHHHHHHHHHHHHHHHHHHHHHHHHHHHHTTGGG-

Radius of gyration: 16.09 Å; chains: 1; bounding box: 29×19×54 Å

Foldseek 3Di:
DVVLVVLCCQAPPDVHDDLLRQLVVVCVVVVVDDSVVSSVVSVVSPVVSVVVVVVVVVVVVVVVVPVVPD

pLDDT: mean 87.44, std 14.02, range [39.91, 97.88]

Sequence (70 aa):
NPELKALLHQRYEGRGMSKRKMAKLLNERHPDWCYATCRNRIDNWLKLAEFMLCLPMRDAFDADGKEIAG